Protein AF-A0A3N4LH78-F1 (afdb_monomer_lite)

pLDDT: mean 89.51, std 8.42, range [50.75, 95.88]

Secondary structure (DSSP, 8-state):
----GGGS-GGGB-TTT-SB-TT-EE-TTT--EE-HHHHHT--SS-TTT--SS--TTSPEE-HHHHHHHHHHHHHHHT-

InterPro domains:
  IPR001841 Zinc finger, RING-type [PS50089] (14-50)
  IPR013083 Zinc finger, RING/FYVE/PHD-type [G3DSA:3.30.40.10] (6-79)

Radius of gyration: 12.79 Å; chains: 1; bounding box: 29×22×37 Å

Foldseek 3Di:
DADDLVLQPQLQAAPPPRGGQAQWWAFPPPRGIHHPVCLVVPDCADPVPRDGRGHSVNTGGPVVSNVVSVVSVVVVVVD

Sequence (79 aa):
SSIPLPEIPVKLRCTICNDLARRAVKLPCCEQSICGNCRDKLPGVCPVCDHSPLTPDICKDNTALRTTVAVFLRTAEKK

Structure (mmCIF, N/CA/C/O backbone):
data_AF-A0A3N4LH78-F1
#
_entry.id   AF-A0A3N4LH78-F1
#
loop_
_atom_site.group_PDB
_atom_site.id
_atom_site.type_symbol
_atom_site.label_atom_id
_atom_site.label_alt_id
_atom_site.label_comp_id
_atom_site.label_asym_id
_atom_site.label_entity_id
_atom_site.label_seq_i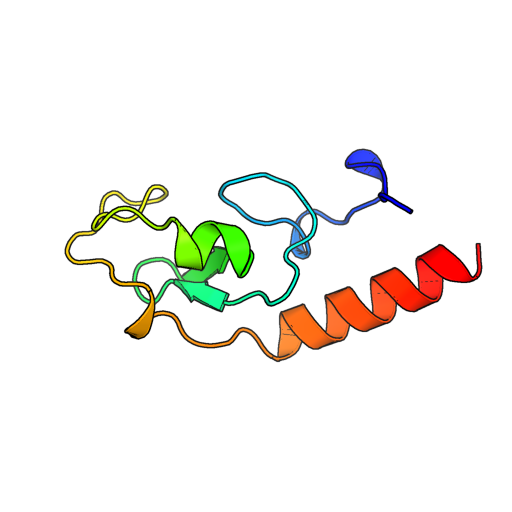d
_atom_site.pdbx_PDB_ins_code
_atom_site.Cartn_x
_atom_site.Cartn_y
_atom_site.Cartn_z
_atom_site.occupancy
_atom_site.B_iso_or_equiv
_atom_site.auth_seq_id
_atom_site.auth_comp_id
_atom_site.auth_asym_id
_atom_site.auth_atom_id
_atom_site.pdbx_PDB_model_num
ATOM 1 N N . SER A 1 1 ? -6.805 -16.093 11.114 1.00 50.75 1 SER A N 1
ATOM 2 C CA . SER A 1 1 ? -7.779 -14.986 11.146 1.00 50.75 1 SER A CA 1
ATOM 3 C C . SER A 1 1 ? -7.493 -14.004 10.022 1.00 50.75 1 SER A C 1
ATOM 5 O O . SER A 1 1 ? -6.347 -13.579 9.886 1.00 50.75 1 SER A O 1
ATOM 7 N N . SER A 1 2 ? -8.490 -13.697 9.188 1.00 60.62 2 SER A N 1
ATOM 8 C CA . SER A 1 2 ? -8.416 -12.640 8.167 1.00 60.62 2 SER A CA 1
ATOM 9 C C . SER A 1 2 ? -9.280 -11.472 8.636 1.00 60.62 2 SER A C 1
ATOM 11 O O . SER A 1 2 ? -10.419 -11.701 9.031 1.00 60.62 2 SER A O 1
ATOM 13 N N . ILE A 1 3 ? -8.726 -10.259 8.661 1.00 71.00 3 ILE A N 1
ATOM 14 C CA . ILE A 1 3 ? -9.450 -9.058 9.101 1.00 71.00 3 ILE A CA 1
ATOM 15 C C . ILE A 1 3 ? -10.257 -8.549 7.905 1.00 71.00 3 ILE A C 1
ATOM 17 O O . ILE A 1 3 ? -9.664 -8.363 6.838 1.00 71.00 3 ILE A O 1
ATOM 21 N N . PRO A 1 4 ? -11.573 -8.332 8.037 1.00 76.75 4 PRO A N 1
ATOM 22 C CA . PRO A 1 4 ? -12.381 -7.847 6.931 1.00 76.75 4 PRO A CA 1
ATOM 23 C C . PRO A 1 4 ? -11.931 -6.440 6.507 1.00 76.75 4 PRO A C 1
ATOM 25 O O . PRO A 1 4 ? -11.658 -5.568 7.332 1.00 76.75 4 PRO A O 1
ATOM 28 N N . LEU A 1 5 ? -11.887 -6.213 5.190 1.00 72.75 5 LEU A N 1
ATOM 29 C CA . LEU A 1 5 ? -11.487 -4.949 4.558 1.00 72.75 5 LEU A CA 1
ATOM 30 C C . LEU A 1 5 ? -12.038 -3.672 5.225 1.00 72.75 5 LEU A C 1
ATOM 32 O O . LEU A 1 5 ? -11.230 -2.767 5.441 1.00 72.75 5 LEU A O 1
ATOM 36 N N . PRO A 1 6 ? -13.340 -3.545 5.572 1.00 76.94 6 PRO A N 1
ATOM 37 C CA . PRO A 1 6 ? -13.871 -2.325 6.192 1.00 76.94 6 PRO A CA 1
ATOM 38 C C . PRO A 1 6 ? -13.212 -1.966 7.528 1.00 76.94 6 PRO A C 1
ATOM 40 O O . PRO A 1 6 ? -13.127 -0.785 7.853 1.00 76.94 6 PRO A O 1
ATOM 43 N N . GLU A 1 7 ? -12.697 -2.946 8.272 1.00 82.62 7 GLU A N 1
ATOM 44 C CA . GLU A 1 7 ? -12.016 -2.701 9.546 1.00 82.62 7 GLU A CA 1
ATOM 45 C C . GLU A 1 7 ? -10.568 -2.233 9.360 1.00 82.62 7 GLU A C 1
ATOM 47 O O . GLU A 1 7 ? -9.983 -1.650 10.271 1.00 82.62 7 GLU A O 1
ATOM 52 N N . ILE A 1 8 ? -9.978 -2.449 8.180 1.00 89.06 8 ILE A N 1
ATOM 53 C CA . ILE A 1 8 ? -8.600 -2.055 7.887 1.00 89.06 8 ILE A CA 1
ATOM 54 C C . ILE A 1 8 ? -8.582 -0.570 7.494 1.00 89.06 8 ILE A C 1
ATOM 56 O O . ILE A 1 8 ? -9.161 -0.212 6.465 1.00 89.06 8 ILE A O 1
ATOM 60 N N . PRO A 1 9 ? -7.877 0.313 8.219 1.00 90.75 9 PRO A N 1
ATOM 61 C CA . PRO A 1 9 ? -7.716 1.708 7.825 1.00 90.75 9 PRO A CA 1
ATOM 62 C C . PRO A 1 9 ? -7.075 1.818 6.440 1.00 90.75 9 PRO A C 1
ATOM 64 O O . PRO A 1 9 ? -6.105 1.119 6.163 1.00 90.75 9 PRO A O 1
ATOM 67 N N . VAL A 1 10 ? -7.546 2.740 5.593 1.00 90.06 10 VAL A N 1
ATOM 68 C CA . VAL A 1 10 ? -7.028 2.934 4.218 1.00 90.06 10 VAL A CA 1
ATOM 69 C C . VAL A 1 10 ? -5.505 3.115 4.194 1.00 90.06 10 VAL A C 1
ATOM 71 O O . VAL A 1 10 ? -4.826 2.543 3.351 1.00 90.06 10 VAL A O 1
ATOM 74 N N . LYS A 1 11 ? -4.946 3.819 5.186 1.00 90.44 11 LYS A N 1
ATOM 75 C CA . LYS A 1 11 ? -3.495 4.027 5.336 1.00 90.44 11 LYS A CA 1
ATOM 76 C C . LYS A 1 11 ? -2.697 2.737 5.587 1.00 90.44 11 LYS A C 1
ATOM 78 O O . LYS A 1 11 ? -1.484 2.747 5.417 1.00 90.44 11 LYS A O 1
ATOM 83 N N . LEU A 1 12 ? -3.357 1.659 6.018 1.00 94.25 12 LEU A N 1
ATOM 84 C CA . LEU A 1 12 ? -2.770 0.336 6.256 1.00 94.25 12 LEU A CA 1
ATOM 85 C C . LEU A 1 12 ? -2.998 -0.643 5.103 1.00 94.25 12 LEU A C 1
ATOM 87 O O . LEU A 1 12 ? -2.538 -1.784 5.186 1.00 94.25 12 LEU A O 1
ATOM 91 N N . ARG A 1 13 ? -3.701 -0.229 4.047 1.00 94.44 13 ARG A N 1
ATOM 92 C CA . ARG A 1 13 ? -4.004 -1.082 2.898 1.00 94.44 13 ARG A CA 1
ATOM 93 C C . ARG A 1 13 ? -2.890 -1.016 1.862 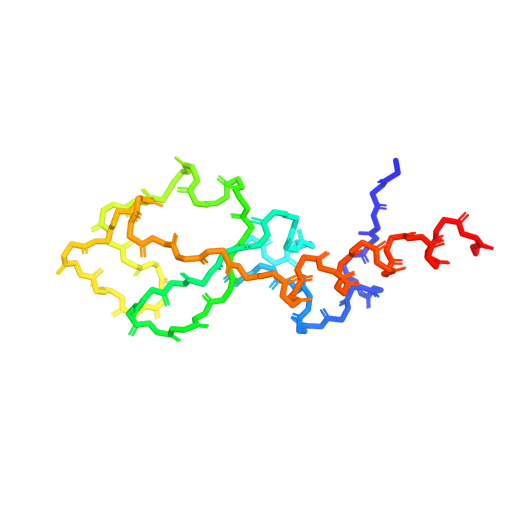1.00 94.44 13 ARG A C 1
ATOM 95 O O . ARG A 1 13 ? -2.228 0.001 1.680 1.00 94.44 13 ARG A O 1
ATOM 102 N N . CYS A 1 14 ? -2.682 -2.133 1.186 1.00 94.69 14 CYS A N 1
ATOM 103 C CA . CYS A 1 14 ? -1.848 -2.222 0.008 1.00 94.69 14 CYS A CA 1
ATOM 104 C C . CYS A 1 14 ? -2.561 -1.534 -1.150 1.00 94.69 14 CYS A C 1
ATOM 106 O O . CYS A 1 14 ? -3.708 -1.851 -1.440 1.00 94.69 14 CYS A O 1
ATOM 108 N N . THR A 1 15 ? -1.862 -0.666 -1.870 1.00 93.69 15 THR A N 1
ATOM 109 C CA . THR A 1 15 ? -2.450 0.049 -3.013 1.00 93.69 15 THR A CA 1
ATOM 110 C C . THR A 1 15 ? -2.695 -0.829 -4.247 1.00 93.69 15 THR A C 1
ATOM 112 O O . THR A 1 15 ? -3.356 -0.382 -5.174 1.00 93.69 15 THR A O 1
ATOM 115 N N . ILE A 1 16 ? -2.197 -2.075 -4.260 1.00 92.69 16 ILE A N 1
ATOM 116 C CA . ILE A 1 16 ? -2.393 -3.043 -5.354 1.00 92.69 16 ILE A CA 1
ATOM 117 C C . ILE A 1 16 ? -3.565 -3.985 -5.056 1.00 92.69 16 ILE A C 1
ATOM 119 O O . ILE A 1 16 ? -4.493 -4.078 -5.849 1.00 92.69 16 ILE A O 1
ATOM 123 N N . CYS A 1 17 ? -3.539 -4.695 -3.922 1.00 93.19 17 CYS A N 1
ATOM 124 C CA . CYS A 1 17 ? -4.566 -5.693 -3.596 1.00 93.19 17 CYS A CA 1
ATOM 125 C C . CYS A 1 17 ? -5.649 -5.192 -2.628 1.00 93.19 17 CYS A C 1
ATOM 127 O O . CYS A 1 17 ? -6.590 -5.920 -2.345 1.00 93.19 17 CYS A O 1
ATOM 129 N N . ASN A 1 18 ? -5.537 -3.966 -2.105 1.00 92.12 18 ASN A N 1
ATOM 130 C CA . ASN A 1 18 ? -6.422 -3.382 -1.086 1.00 92.12 18 ASN A CA 1
ATOM 131 C C . ASN A 1 18 ? -6.490 -4.122 0.268 1.00 92.12 18 ASN A C 1
ATOM 133 O O . ASN A 1 18 ? -7.117 -3.614 1.198 1.00 92.12 18 ASN A O 1
ATOM 137 N N . ASP A 1 19 ? -5.789 -5.245 0.438 1.00 92.50 19 ASP A N 1
ATOM 138 C CA . ASP A 1 19 ? -5.624 -5.926 1.728 1.00 92.50 19 ASP A CA 1
ATOM 139 C C . ASP A 1 19 ? -4.626 -5.229 2.657 1.00 92.50 19 ASP A C 1
ATOM 141 O O . ASP A 1 19 ? -3.859 -4.355 2.256 1.00 92.50 19 ASP A O 1
ATOM 145 N N . LEU A 1 20 ? -4.575 -5.670 3.916 1.00 93.44 20 LEU A N 1
ATOM 146 C CA . LEU A 1 20 ? -3.591 -5.218 4.897 1.00 93.44 20 LEU A CA 1
ATOM 147 C C . LEU A 1 20 ? -2.158 -5.337 4.348 1.00 93.44 20 LEU A C 1
ATOM 149 O O . LEU A 1 20 ? -1.702 -6.427 3.992 1.00 93.44 20 LEU A O 1
ATOM 153 N N . ALA A 1 21 ? -1.415 -4.229 4.350 1.00 95.31 21 ALA A N 1
ATOM 154 C CA . ALA A 1 21 ? -0.057 -4.124 3.825 1.00 95.31 21 ALA A CA 1
ATOM 155 C C . ALA A 1 21 ? 0.981 -4.833 4.722 1.00 95.31 21 ALA A C 1
ATOM 157 O O . ALA A 1 21 ? 1.880 -4.227 5.306 1.00 95.31 21 ALA A O 1
ATOM 158 N N . ARG A 1 22 ? 0.882 -6.158 4.850 1.00 93.56 22 ARG A N 1
ATOM 159 C CA . ARG A 1 22 ? 1.864 -6.974 5.575 1.00 93.56 22 ARG A CA 1
ATOM 160 C C . ARG A 1 22 ? 3.212 -6.907 4.873 1.00 93.56 22 ARG A C 1
ATOM 162 O O . ARG A 1 22 ? 3.281 -6.979 3.646 1.00 93.56 22 ARG A O 1
ATOM 169 N N . ARG A 1 23 ? 4.291 -6.800 5.656 1.00 94.00 23 ARG A N 1
ATOM 170 C CA . ARG A 1 23 ? 5.651 -6.583 5.131 1.00 94.00 23 ARG A CA 1
ATOM 171 C C . ARG A 1 23 ? 5.703 -5.392 4.160 1.00 94.00 23 ARG A C 1
ATOM 173 O O . ARG A 1 23 ? 6.399 -5.453 3.152 1.00 94.00 23 ARG A O 1
ATOM 180 N N . ALA A 1 24 ? 4.977 -4.315 4.477 1.00 95.75 24 ALA A N 1
ATOM 181 C CA . ALA A 1 24 ? 4.857 -3.149 3.612 1.00 95.75 24 ALA A CA 1
ATOM 182 C C . ALA A 1 24 ? 6.208 -2.617 3.115 1.00 95.75 24 ALA A C 1
ATOM 184 O O . ALA A 1 24 ? 7.153 -2.483 3.898 1.00 95.75 24 ALA A O 1
ATOM 185 N N . VAL A 1 25 ? 6.267 -2.271 1.836 1.00 95.31 25 VAL A N 1
ATOM 186 C CA . VAL A 1 25 ? 7.381 -1.563 1.197 1.00 95.31 25 VAL A CA 1
ATOM 187 C C . VAL A 1 25 ? 6.849 -0.316 0.500 1.00 95.31 25 VAL A C 1
ATOM 189 O O . VAL A 1 25 ? 5.679 -0.275 0.123 1.00 95.31 25 VAL A O 1
ATOM 192 N N . LYS A 1 26 ? 7.695 0.700 0.352 1.00 94.81 26 LYS A N 1
ATOM 193 C CA . LYS A 1 26 ? 7.431 1.903 -0.432 1.00 94.81 26 LYS A CA 1
ATOM 194 C C . LYS A 1 26 ? 8.002 1.745 -1.832 1.00 94.81 26 LYS A C 1
ATOM 196 O O . LYS A 1 26 ? 9.165 1.370 -1.997 1.00 94.81 26 LYS A O 1
ATOM 201 N N . LEU A 1 27 ? 7.185 2.088 -2.816 1.00 93.25 27 LEU A N 1
ATOM 202 C CA . LEU A 1 27 ? 7.616 2.239 -4.195 1.00 93.25 27 LEU A CA 1
ATOM 203 C C . LEU A 1 27 ? 8.454 3.521 -4.323 1.00 93.25 27 LEU A C 1
ATOM 205 O O . LEU A 1 27 ? 7.988 4.577 -3.893 1.00 93.25 27 LEU A O 1
ATOM 209 N N . PRO A 1 28 ? 9.657 3.471 -4.918 1.00 91.69 28 PRO A N 1
ATOM 210 C CA . PRO A 1 28 ? 10.513 4.651 -5.055 1.00 91.69 28 PRO A CA 1
ATOM 211 C C . PRO A 1 28 ? 9.971 5.680 -6.059 1.00 91.69 28 PRO A C 1
ATOM 213 O O . PRO A 1 28 ? 10.353 6.841 -5.998 1.00 91.69 28 PRO A O 1
ATOM 216 N N . CYS A 1 29 ? 9.080 5.278 -6.971 1.00 92.94 29 CYS A N 1
ATOM 217 C CA . CYS A 1 29 ? 8.573 6.135 -8.046 1.00 92.94 29 CYS A CA 1
ATOM 218 C C . CYS A 1 29 ? 7.392 7.038 -7.652 1.00 92.94 29 CYS A C 1
ATOM 220 O O . CYS A 1 29 ? 7.244 8.120 -8.204 1.00 92.94 29 CYS A O 1
ATOM 222 N N . CYS A 1 30 ? 6.521 6.587 -6.747 1.00 92.62 30 CYS A N 1
ATOM 223 C CA . CYS A 1 30 ? 5.279 7.285 -6.377 1.00 92.62 30 CYS A CA 1
ATOM 224 C C . CYS A 1 30 ? 5.015 7.280 -4.865 1.00 92.62 30 CYS A C 1
ATOM 226 O O . CYS A 1 30 ? 3.928 7.648 -4.418 1.00 92.62 30 CYS A O 1
ATOM 228 N N . GLU A 1 31 ? 5.982 6.786 -4.086 1.00 91.31 31 GLU A N 1
ATOM 229 C CA . GLU A 1 31 ? 5.952 6.691 -2.620 1.00 91.31 31 GLU A CA 1
ATOM 230 C C . GLU A 1 31 ? 4.776 5.879 -2.045 1.00 91.31 31 GLU A C 1
ATOM 232 O O . GLU A 1 31 ? 4.572 5.819 -0.827 1.00 91.31 31 GLU A O 1
ATOM 237 N N . GLN A 1 32 ? 4.030 5.190 -2.912 1.00 92.94 32 GLN A N 1
ATOM 238 C CA . GLN A 1 32 ? 2.914 4.334 -2.539 1.00 92.94 32 GLN A CA 1
ATOM 239 C C . GLN A 1 32 ? 3.402 3.106 -1.784 1.00 92.94 32 GLN A C 1
ATOM 241 O O . GLN A 1 32 ? 4.501 2.597 -2.012 1.00 92.94 32 GLN A O 1
ATOM 246 N N . SER A 1 33 ? 2.567 2.620 -0.870 1.00 94.94 33 SER A N 1
ATOM 247 C CA . SER A 1 33 ? 2.897 1.467 -0.041 1.00 94.94 33 SER A CA 1
ATOM 248 C C . SER A 1 33 ? 2.174 0.211 -0.508 1.00 94.94 33 SER A C 1
ATOM 250 O O . SER A 1 33 ? 0.948 0.178 -0.611 1.00 94.94 33 SER A O 1
ATOM 252 N N . ILE A 1 34 ? 2.940 -0.853 -0.732 1.00 95.50 34 ILE A N 1
ATOM 253 C CA . ILE A 1 34 ? 2.422 -2.152 -1.170 1.00 95.50 34 ILE A CA 1
ATOM 254 C C . ILE A 1 34 ? 2.816 -3.248 -0.184 1.00 95.50 34 ILE A C 1
ATOM 256 O O . ILE A 1 34 ? 3.801 -3.117 0.542 1.00 95.50 34 ILE A O 1
ATOM 260 N N . CYS A 1 35 ? 2.047 -4.336 -0.129 1.00 95.88 35 CYS A N 1
ATOM 261 C CA . CYS A 1 35 ? 2.390 -5.484 0.702 1.00 95.88 35 CYS A CA 1
ATOM 262 C C . CYS A 1 35 ? 3.579 -6.255 0.106 1.00 95.88 35 CYS A C 1
ATOM 264 O O . CYS A 1 35 ? 3.842 -6.202 -1.098 1.00 95.88 35 CYS A O 1
ATOM 266 N N . GLY A 1 36 ? 4.277 -7.024 0.942 1.00 94.44 36 GLY A N 1
ATOM 267 C CA . GLY A 1 36 ? 5.428 -7.816 0.503 1.00 94.44 36 GLY A CA 1
ATOM 268 C C . GLY A 1 36 ? 5.080 -8.853 -0.570 1.00 94.44 36 GLY A C 1
ATOM 269 O O . GLY A 1 36 ? 5.919 -9.153 -1.408 1.00 94.44 36 GLY A O 1
ATOM 270 N N . ASN A 1 37 ? 3.841 -9.352 -0.585 1.00 94.56 37 ASN A N 1
ATOM 271 C CA . ASN A 1 37 ? 3.378 -10.315 -1.585 1.00 94.56 37 ASN A CA 1
ATOM 272 C C . ASN A 1 37 ? 3.198 -9.667 -2.968 1.00 94.56 37 ASN A C 1
ATOM 274 O O . ASN A 1 37 ? 3.556 -10.258 -3.981 1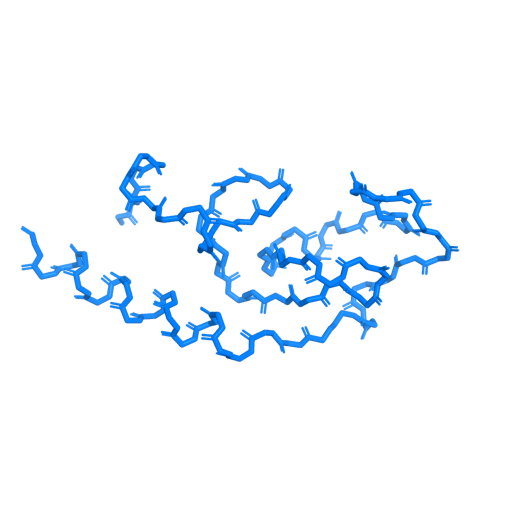.00 94.56 37 ASN A O 1
ATOM 278 N N . CYS A 1 38 ? 2.682 -8.435 -3.008 1.00 94.94 38 CYS A N 1
ATOM 279 C CA . CYS A 1 38 ? 2.583 -7.659 -4.242 1.00 94.94 38 CYS A CA 1
ATOM 280 C C . CYS A 1 38 ? 3.952 -7.185 -4.732 1.00 94.94 38 CYS A C 1
ATOM 282 O O . CYS A 1 38 ? 4.155 -7.128 -5.936 1.00 94.94 38 CYS A O 1
ATOM 284 N N . ARG A 1 39 ? 4.900 -6.898 -3.826 1.00 94.00 39 ARG A N 1
ATOM 285 C CA . ARG A 1 39 ? 6.303 -6.651 -4.200 1.00 94.00 39 ARG A CA 1
ATOM 286 C C . ARG A 1 39 ? 6.906 -7.865 -4.908 1.00 94.00 39 ARG A C 1
ATOM 288 O O . ARG A 1 39 ? 7.561 -7.701 -5.921 1.00 94.00 39 ARG A O 1
ATOM 295 N N . ASP A 1 40 ? 6.698 -9.068 -4.383 1.00 93.00 40 ASP A N 1
ATOM 296 C CA . ASP A 1 40 ? 7.274 -10.294 -4.959 1.00 93.00 40 ASP A CA 1
ATOM 297 C C . ASP A 1 40 ? 6.725 -10.600 -6.365 1.00 93.00 40 ASP A C 1
ATOM 299 O O . ASP A 1 40 ? 7.415 -11.143 -7.219 1.00 93.00 40 ASP A O 1
ATOM 303 N N . LYS A 1 41 ? 5.473 -10.199 -6.615 1.00 92.19 41 LYS A N 1
ATOM 304 C CA . LYS A 1 41 ? 4.769 -10.345 -7.897 1.00 92.19 41 LYS A CA 1
ATOM 305 C C . LYS A 1 41 ? 4.799 -9.074 -8.752 1.00 92.19 41 LYS A C 1
ATOM 307 O O . LYS A 1 41 ? 3.985 -8.947 -9.666 1.00 92.19 41 LYS A O 1
ATOM 312 N N . LEU A 1 42 ? 5.654 -8.109 -8.418 1.00 89.75 42 LEU A N 1
ATOM 313 C CA . LEU A 1 42 ? 5.641 -6.796 -9.050 1.00 89.75 42 LEU A CA 1
ATOM 314 C C . LEU A 1 42 ? 6.035 -6.941 -10.527 1.00 89.75 42 LEU A C 1
ATOM 316 O O . LEU A 1 42 ? 7.107 -7.480 -10.814 1.00 89.75 42 LEU A O 1
ATOM 320 N N . PRO A 1 43 ? 5.195 -6.483 -11.472 1.00 83.62 43 PRO A N 1
ATOM 321 C CA . PRO A 1 43 ? 5.621 -6.397 -12.857 1.00 83.62 43 PRO A CA 1
ATOM 322 C C . PRO A 1 43 ? 6.745 -5.357 -12.949 1.00 83.62 43 PRO A C 1
ATOM 324 O O . PRO A 1 43 ? 6.815 -4.450 -12.123 1.00 83.62 43 PRO A O 1
ATOM 327 N N . GLY A 1 44 ? 7.613 -5.451 -13.959 1.00 88.12 44 GLY A N 1
ATOM 328 C CA . GLY A 1 44 ? 8.723 -4.507 -14.194 1.00 88.12 44 GLY A CA 1
ATOM 329 C C . GLY A 1 44 ? 8.318 -3.030 -14.392 1.00 88.12 44 GLY A C 1
ATOM 330 O O . GLY A 1 44 ? 9.153 -2.203 -14.755 1.00 88.12 44 GLY A O 1
ATOM 331 N N . VAL A 1 45 ? 7.037 -2.720 -14.194 1.00 91.88 45 VAL A N 1
ATOM 332 C CA . VAL A 1 45 ? 6.343 -1.451 -14.366 1.00 91.88 45 VAL A CA 1
ATOM 333 C C . VAL A 1 45 ? 5.476 -1.184 -13.132 1.00 91.88 45 VAL A C 1
ATOM 335 O O . VAL A 1 45 ? 4.843 -2.086 -12.583 1.00 91.88 45 VAL A O 1
ATOM 338 N N . CYS A 1 46 ? 5.426 0.064 -12.677 1.00 92.38 46 CYS A N 1
ATOM 339 C CA . CYS A 1 46 ? 4.570 0.459 -11.565 1.00 92.38 46 CYS A CA 1
ATOM 340 C C . CYS A 1 46 ? 3.084 0.378 -11.943 1.00 92.38 46 CYS A C 1
ATOM 342 O O . CYS A 1 46 ? 2.657 1.154 -12.791 1.00 92.38 46 CYS A O 1
ATOM 344 N N . PRO A 1 47 ? 2.247 -0.424 -11.259 1.00 90.00 47 PRO A N 1
ATOM 345 C CA . PRO A 1 47 ? 0.813 -0.490 -11.558 1.00 90.00 47 PRO A CA 1
ATOM 346 C C . PRO A 1 47 ? 0.024 0.749 -11.096 1.00 90.00 47 PRO A C 1
ATOM 348 O O . PRO A 1 47 ? -1.189 0.792 -11.258 1.00 90.00 47 PRO A O 1
ATOM 351 N N . VAL A 1 48 ? 0.685 1.727 -10.463 1.00 91.06 48 VAL A N 1
ATOM 352 C CA . VAL A 1 48 ? 0.043 2.953 -9.957 1.00 91.06 48 VAL A CA 1
ATOM 353 C C . VAL A 1 48 ? 0.360 4.181 -10.811 1.00 91.06 48 VAL A C 1
ATOM 355 O O . VAL A 1 48 ? -0.460 5.088 -10.898 1.00 91.06 48 VAL A O 1
ATOM 358 N N . CYS A 1 49 ? 1.555 4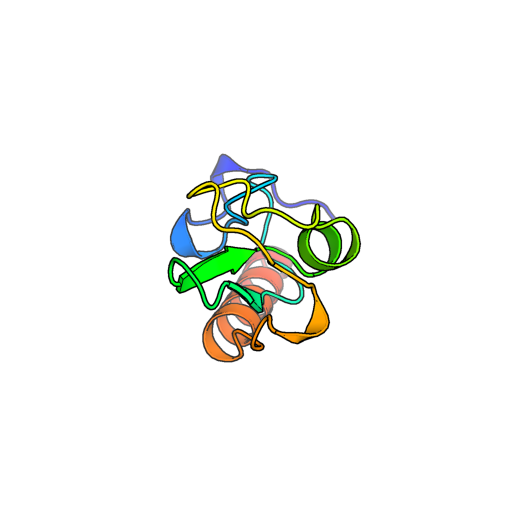.246 -11.402 1.00 93.50 49 CYS A N 1
ATOM 359 C CA . CYS A 1 49 ? 2.013 5.417 -12.158 1.00 93.50 49 CYS A CA 1
ATOM 360 C C . CYS A 1 49 ? 2.759 5.065 -13.453 1.00 93.50 49 CYS A C 1
ATOM 362 O O . CYS A 1 49 ? 3.483 5.907 -13.976 1.00 93.50 49 CYS A O 1
ATOM 364 N N . ASP A 1 50 ? 2.661 3.813 -13.909 1.00 92.62 50 ASP A N 1
ATOM 365 C CA . ASP A 1 50 ? 3.253 3.282 -15.149 1.00 92.62 50 ASP A CA 1
ATOM 366 C C . ASP A 1 50 ? 4.779 3.464 -15.295 1.00 92.62 50 ASP A C 1
ATOM 368 O O . ASP A 1 50 ? 5.366 3.248 -16.355 1.00 92.62 50 ASP A O 1
ATOM 372 N N . HIS A 1 51 ? 5.468 3.812 -14.206 1.00 92.25 51 HIS A N 1
ATOM 373 C CA . HIS A 1 51 ? 6.911 4.028 -14.209 1.00 92.25 51 HIS A CA 1
ATOM 374 C C . HIS A 1 51 ? 7.668 2.718 -14.458 1.00 92.25 51 HIS A C 1
ATOM 376 O O . HIS A 1 51 ? 7.454 1.733 -13.747 1.00 92.25 51 HIS A O 1
ATOM 382 N N . SER A 1 52 ? 8.599 2.740 -15.412 1.00 90.56 52 SER A N 1
ATOM 383 C CA . SER A 1 52 ? 9.505 1.633 -15.738 1.00 90.56 52 SER A CA 1
ATOM 384 C C . SER A 1 52 ? 10.947 2.144 -15.869 1.00 90.56 52 SER A C 1
ATOM 386 O O . SER A 1 52 ? 11.134 3.233 -16.412 1.00 90.56 52 SER A O 1
ATOM 388 N N . PRO A 1 53 ? 11.970 1.392 -15.423 1.00 89.31 53 PRO A N 1
ATOM 389 C CA . PRO A 1 53 ? 11.894 0.069 -14.803 1.00 89.31 53 PRO A CA 1
ATOM 390 C C . PRO A 1 53 ? 11.581 0.140 -13.298 1.00 89.31 53 PRO A C 1
ATOM 392 O O . PRO A 1 53 ? 12.197 0.904 -12.556 1.00 89.31 53 PRO A O 1
ATOM 395 N N . LEU A 1 54 ? 10.655 -0.698 -12.833 1.00 89.56 54 LEU A N 1
ATOM 396 C CA . LEU A 1 54 ? 10.378 -0.906 -11.413 1.00 89.56 54 LEU A CA 1
ATOM 397 C C . LEU A 1 54 ? 10.713 -2.347 -11.031 1.00 89.56 54 LEU A C 1
ATOM 399 O O . LEU A 1 54 ? 10.119 -3.282 -11.552 1.00 89.56 54 LEU A O 1
ATOM 403 N N . THR A 1 55 ? 11.644 -2.535 -10.098 1.00 88.12 55 THR A N 1
ATOM 404 C CA . THR A 1 55 ? 12.029 -3.865 -9.610 1.00 88.12 55 THR A CA 1
ATOM 405 C C . THR A 1 55 ? 11.756 -4.013 -8.109 1.00 88.12 55 THR A C 1
ATOM 407 O O . THR A 1 55 ? 11.725 -3.026 -7.364 1.00 88.12 55 THR A O 1
ATOM 410 N N . PRO A 1 56 ? 11.537 -5.244 -7.618 1.00 87.75 56 PRO A N 1
ATOM 411 C CA . PRO A 1 56 ? 11.297 -5.489 -6.197 1.00 87.75 56 PRO A CA 1
ATOM 412 C C . PRO A 1 56 ? 12.480 -5.114 -5.291 1.00 87.75 56 PRO A C 1
ATOM 414 O O . PRO A 1 56 ? 12.260 -4.844 -4.108 1.00 87.75 56 PRO A O 1
ATOM 417 N N . ASP A 1 57 ? 13.704 -5.084 -5.823 1.00 87.94 57 ASP A N 1
ATOM 418 C CA . ASP A 1 57 ? 14.933 -4.740 -5.095 1.00 87.94 57 ASP A CA 1
ATOM 419 C C . ASP A 1 57 ? 15.089 -3.241 -4.828 1.00 87.94 57 ASP A C 1
ATOM 421 O O . ASP A 1 57 ? 15.679 -2.853 -3.823 1.00 87.94 57 ASP A O 1
ATOM 425 N N . ILE A 1 58 ? 14.518 -2.382 -5.680 1.00 89.38 58 ILE A N 1
ATOM 426 C CA . ILE A 1 58 ? 14.547 -0.926 -5.460 1.00 89.38 58 ILE A CA 1
ATOM 427 C C . ILE A 1 58 ? 13.432 -0.447 -4.518 1.00 89.38 58 ILE A C 1
ATOM 429 O O . ILE A 1 58 ? 13.384 0.726 -4.146 1.00 89.38 58 ILE A O 1
ATOM 433 N N . CYS A 1 59 ? 12.525 -1.343 -4.116 1.00 91.81 59 CYS A N 1
ATOM 434 C CA . CYS A 1 59 ? 11.487 -1.042 -3.138 1.00 91.81 59 CYS A CA 1
ATOM 435 C C . CYS A 1 59 ? 12.092 -0.943 -1.732 1.00 91.81 59 CYS A C 1
ATOM 437 O O . CYS A 1 59 ? 12.703 -1.888 -1.240 1.00 91.81 59 CYS A O 1
ATOM 439 N N . LYS A 1 60 ? 11.860 0.177 -1.043 1.00 93.06 60 LYS A N 1
ATOM 440 C CA . LYS A 1 60 ? 12.393 0.404 0.308 1.00 93.06 60 LYS A CA 1
ATOM 441 C C . LYS A 1 60 ? 11.411 -0.072 1.370 1.00 93.06 60 LYS A C 1
ATOM 443 O O . LYS A 1 60 ? 10.212 0.165 1.254 1.00 93.06 60 LYS A O 1
ATOM 448 N N . ASP A 1 61 ? 11.883 -0.695 2.443 1.00 94.06 61 ASP A N 1
ATOM 449 C CA . ASP A 1 61 ? 11.001 -1.116 3.534 1.00 94.06 61 ASP A CA 1
ATOM 450 C C . ASP A 1 61 ? 10.249 0.067 4.163 1.00 94.06 61 ASP A C 1
ATOM 452 O O . ASP A 1 61 ? 10.836 1.091 4.520 1.00 94.06 61 ASP A O 1
ATOM 456 N N . ASN A 1 62 ? 8.933 -0.083 4.347 1.00 95.44 62 ASN A N 1
ATOM 457 C CA . ASN A 1 62 ? 8.131 0.897 5.073 1.00 95.44 62 ASN A CA 1
ATOM 458 C C . ASN A 1 62 ? 8.038 0.498 6.551 1.00 95.44 62 ASN A C 1
ATOM 460 O O . ASN A 1 62 ? 7.013 -0.018 7.003 1.00 95.44 62 ASN A O 1
ATOM 464 N N . THR A 1 63 ? 9.122 0.697 7.304 1.00 94.06 63 THR A N 1
ATOM 465 C CA . THR A 1 63 ? 9.211 0.275 8.714 1.00 94.06 63 THR A CA 1
ATOM 466 C C . THR A 1 63 ? 8.093 0.868 9.568 1.00 94.06 63 THR A C 1
ATOM 468 O O . THR A 1 63 ? 7.482 0.145 10.349 1.00 94.06 63 THR A O 1
ATOM 471 N N . ALA A 1 64 ? 7.759 2.147 9.366 1.00 93.88 64 ALA A N 1
ATOM 472 C CA . ALA A 1 64 ? 6.664 2.803 10.079 1.00 93.88 64 ALA A CA 1
ATOM 473 C C . ALA A 1 64 ? 5.332 2.074 9.849 1.00 93.88 64 ALA A C 1
ATOM 475 O O . ALA A 1 64 ? 4.667 1.676 10.803 1.00 93.88 64 ALA A O 1
ATOM 476 N N . LEU A 1 65 ? 4.992 1.814 8.583 1.00 94.81 65 LEU A N 1
ATOM 477 C CA . LEU A 1 65 ? 3.759 1.118 8.232 1.00 94.81 65 LEU A CA 1
ATOM 478 C C . LEU A 1 65 ? 3.737 -0.322 8.754 1.00 94.81 65 LEU A C 1
ATOM 480 O O . LEU A 1 65 ? 2.711 -0.773 9.255 1.00 94.81 65 LEU A O 1
ATOM 484 N N . ARG A 1 66 ? 4.868 -1.036 8.700 1.00 95.19 66 ARG A N 1
ATOM 485 C CA . ARG A 1 66 ? 4.993 -2.388 9.268 1.00 95.19 66 ARG A CA 1
ATOM 486 C C . ARG A 1 66 ? 4.719 -2.401 10.769 1.00 95.19 66 ARG A C 1
ATOM 488 O O . ARG A 1 66 ? 3.978 -3.268 11.229 1.00 95.19 66 ARG A O 1
ATOM 495 N N . THR A 1 67 ? 5.261 -1.437 11.510 1.00 95.19 67 THR A N 1
ATOM 496 C CA . THR A 1 67 ? 4.996 -1.285 12.946 1.00 95.19 67 THR A CA 1
ATOM 497 C C . THR A 1 67 ? 3.519 -1.006 13.200 1.00 95.19 67 THR A C 1
ATOM 499 O O . THR A 1 67 ? 2.911 -1.679 14.030 1.00 95.19 67 THR A O 1
ATOM 502 N N . THR A 1 68 ? 2.902 -0.081 12.457 1.00 94.31 68 THR A N 1
ATOM 503 C CA . THR A 1 68 ? 1.472 0.221 12.621 1.00 94.31 68 THR A CA 1
ATOM 504 C C . THR A 1 68 ? 0.587 -0.978 12.282 1.00 94.31 68 THR A C 1
ATOM 506 O O . THR A 1 68 ? -0.346 -1.265 13.024 1.00 94.31 68 THR A O 1
ATOM 509 N N . VAL A 1 69 ? 0.900 -1.727 11.220 1.00 93.62 69 VAL A N 1
ATOM 510 C CA . VAL A 1 69 ? 0.208 -2.979 10.871 1.00 93.62 69 VAL A CA 1
ATOM 511 C C . VAL A 1 69 ? 0.335 -4.010 11.995 1.00 93.62 69 VAL A C 1
ATOM 513 O O . VAL A 1 69 ? -0.655 -4.643 12.346 1.00 93.62 69 VAL A O 1
ATOM 516 N N . ALA A 1 70 ? 1.520 -4.171 12.590 1.00 92.25 70 ALA A N 1
ATOM 517 C CA . ALA A 1 70 ? 1.725 -5.098 13.703 1.00 92.25 70 ALA A CA 1
ATOM 518 C C . ALA A 1 70 ? 0.920 -4.697 14.950 1.00 92.25 70 ALA A C 1
ATOM 520 O O . ALA A 1 70 ? 0.318 -5.558 15.590 1.00 92.25 70 ALA A O 1
ATOM 521 N N . VAL A 1 71 ? 0.872 -3.403 15.280 1.00 93.06 71 VAL A N 1
ATOM 522 C CA . VAL A 1 71 ? 0.039 -2.886 16.377 1.00 93.06 71 VAL A CA 1
ATOM 523 C C . VAL A 1 71 ? -1.441 -3.113 16.077 1.00 93.06 71 VAL A C 1
ATOM 525 O O . VAL A 1 71 ? -2.145 -3.654 16.920 1.00 93.06 71 VAL A O 1
ATOM 528 N N . PHE A 1 72 ? -1.892 -2.785 14.865 1.00 91.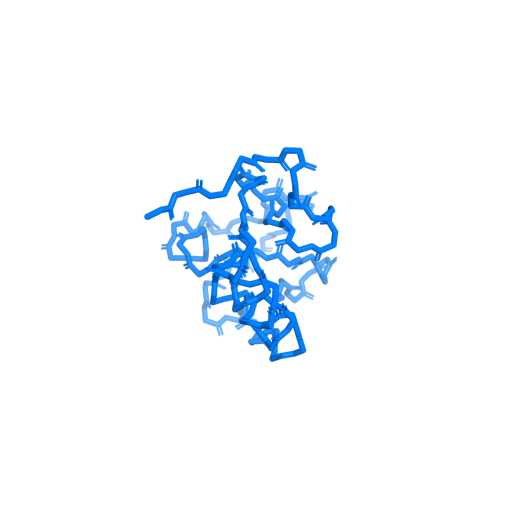56 72 PHE A N 1
ATOM 529 C CA . PHE A 1 72 ? -3.273 -2.994 14.434 1.00 91.56 72 PHE A CA 1
ATOM 530 C C . PHE A 1 72 ? -3.703 -4.460 14.560 1.00 91.56 72 PHE A C 1
ATOM 532 O O . PHE A 1 72 ? -4.763 -4.730 15.114 1.00 91.56 72 PHE A O 1
ATOM 539 N N . LEU A 1 73 ? -2.861 -5.404 14.121 1.00 89.56 73 LEU A N 1
ATOM 540 C CA . LEU A 1 73 ? -3.111 -6.841 14.279 1.00 89.56 73 LEU A CA 1
ATOM 541 C C . LEU A 1 73 ? -3.269 -7.224 15.756 1.00 89.56 73 LEU A C 1
ATOM 543 O O . LEU A 1 73 ? -4.278 -7.818 16.114 1.00 89.56 73 LEU A O 1
ATOM 547 N N . ARG A 1 74 ? -2.338 -6.805 16.622 1.00 89.75 74 ARG A N 1
ATOM 548 C CA . ARG A 1 74 ? -2.401 -7.097 18.067 1.00 89.75 74 ARG A CA 1
ATOM 549 C C . ARG A 1 74 ? -3.649 -6.518 18.732 1.00 89.75 74 ARG A C 1
ATOM 551 O O . ARG A 1 74 ? -4.177 -7.117 19.664 1.00 89.75 74 ARG A O 1
ATOM 558 N N . THR A 1 75 ? -4.097 -5.340 18.299 1.00 88.31 75 THR A N 1
ATOM 559 C CA . THR A 1 75 ? -5.331 -4.719 18.796 1.00 88.31 75 THR A CA 1
ATOM 560 C C . THR A 1 75 ? -6.564 -5.464 18.292 1.00 88.31 75 THR A C 1
ATOM 562 O O . THR A 1 75 ? -7.479 -5.692 19.075 1.00 88.31 75 THR A O 1
ATOM 565 N N . ALA A 1 76 ? -6.578 -5.881 17.023 1.00 85.31 76 ALA A N 1
ATOM 566 C CA . ALA A 1 76 ? -7.671 -6.652 16.437 1.00 85.31 76 ALA A CA 1
ATOM 567 C C . ALA A 1 76 ? -7.789 -8.068 17.030 1.00 85.31 76 ALA A C 1
ATOM 569 O O . ALA A 1 76 ? -8.893 -8.573 17.148 1.00 85.31 76 ALA A O 1
ATOM 570 N N . GLU A 1 77 ? -6.681 -8.696 17.440 1.00 80.00 77 GLU A N 1
ATOM 571 C CA . GLU A 1 77 ? -6.675 -10.014 18.105 1.00 80.00 77 GLU A CA 1
ATOM 572 C C . GLU A 1 77 ? -7.213 -9.984 19.544 1.00 80.00 77 GLU A C 1
ATOM 574 O O . GLU A 1 77 ? -7.595 -11.020 20.080 1.00 80.00 77 GLU A O 1
ATOM 579 N N . LYS A 1 78 ? -7.207 -8.814 20.191 1.00 74.06 78 LYS A N 1
ATOM 580 C CA . LYS A 1 78 ? -7.719 -8.616 21.559 1.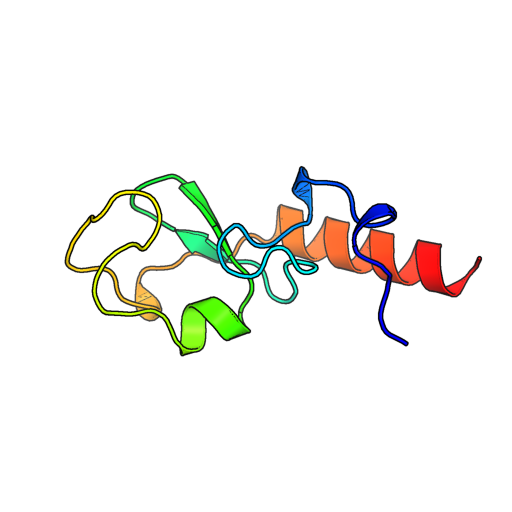00 74.06 78 LYS A CA 1
ATOM 581 C C . LYS A 1 78 ? -9.204 -8.246 21.601 1.00 74.06 78 LYS A C 1
ATOM 583 O O . LYS A 1 78 ? -9.734 -8.069 22.696 1.00 74.06 78 LYS A O 1
ATOM 588 N N . LYS A 1 79 ? -9.821 -8.047 20.439 1.00 58.53 79 LYS A N 1
ATOM 589 C CA . LYS A 1 79 ? -11.214 -7.641 20.277 1.00 58.53 79 LYS A CA 1
ATOM 590 C C . LYS A 1 79 ? -12.068 -8.863 19.966 1.00 58.53 79 LYS A C 1
ATOM 592 O O . LYS A 1 79 ? -13.206 -8.892 20.476 1.00 58.53 79 LYS A O 1
#

Organism: NCBI:txid1051890